Protein AF-A0A6F8TZU1-F1 (afdb_monomer)

Sequence (122 aa):
MDANRFRRSDFALESNTQRFENARSQLAVASVPLVFRDTTISQLRYFIAAALELRDACYHNSAPERPLDVLLWLRHRLNEEAKNPGKAELFRAQCLREASKVEREIADASVTISKGGLTIIE

Radius of gyration: 18.22 Å; Cα contacts (8 Å, |Δi|>4): 98; chains: 1; bounding box: 46×37×54 Å

Mean predicted aligned error: 8.72 Å

pLDDT: mean 82.96, std 17.0, range [36.94, 97.81]

Structure (mmCIF, N/CA/C/O backbone):
data_AF-A0A6F8TZU1-F1
#
_entry.id   AF-A0A6F8TZU1-F1
#
loop_
_atom_site.group_PDB
_atom_site.id
_atom_site.type_symbol
_atom_site.label_atom_id
_atom_site.label_alt_id
_atom_site.label_comp_id
_atom_site.label_asym_id
_atom_site.label_entity_id
_atom_site.label_seq_id
_atom_site.pdbx_PDB_ins_code
_atom_site.Cartn_x
_atom_site.Cartn_y
_atom_site.Cartn_z
_atom_site.occupancy
_atom_site.B_iso_or_equiv
_atom_site.auth_seq_id
_atom_site.auth_comp_id
_atom_site.auth_asym_id
_atom_site.auth_atom_id
_atom_site.pdbx_PDB_model_num
ATOM 1 N N . MET A 1 1 ? 24.877 -12.150 -38.404 1.00 49.47 1 MET A N 1
ATOM 2 C CA . MET A 1 1 ? 23.677 -11.515 -37.818 1.00 49.47 1 MET A CA 1
ATOM 3 C C . MET A 1 1 ? 23.049 -12.519 -36.862 1.00 49.47 1 MET A C 1
ATOM 5 O O . MET A 1 1 ? 22.589 -13.560 -37.310 1.00 49.47 1 MET A O 1
ATOM 9 N N . ASP A 1 2 ? 23.148 -12.267 -35.555 1.00 47.59 2 ASP A N 1
ATOM 10 C CA . ASP A 1 2 ? 22.801 -13.213 -34.484 1.00 47.59 2 ASP A CA 1
ATOM 11 C C . ASP A 1 2 ? 21.288 -13.331 -34.248 1.00 47.59 2 ASP A C 1
ATOM 13 O O . ASP A 1 2 ? 20.692 -12.546 -33.510 1.00 47.59 2 ASP A O 1
ATOM 17 N N . ALA A 1 3 ? 20.675 -14.381 -34.798 1.00 53.72 3 ALA A N 1
ATOM 18 C CA . ALA A 1 3 ? 19.283 -14.756 -34.519 1.00 53.72 3 ALA A CA 1
ATOM 19 C C . ALA A 1 3 ? 19.024 -15.099 -33.030 1.00 53.72 3 ALA A C 1
ATOM 21 O O . ALA A 1 3 ? 17.889 -15.039 -32.559 1.00 53.72 3 ALA A O 1
ATOM 22 N N . ASN A 1 4 ? 20.076 -15.401 -32.259 1.00 51.38 4 ASN A N 1
ATOM 23 C CA . ASN A 1 4 ? 19.994 -15.670 -30.818 1.00 51.38 4 ASN A CA 1
ATOM 24 C C . ASN A 1 4 ? 19.831 -14.411 -29.952 1.00 51.38 4 ASN A C 1
ATOM 26 O O . ASN 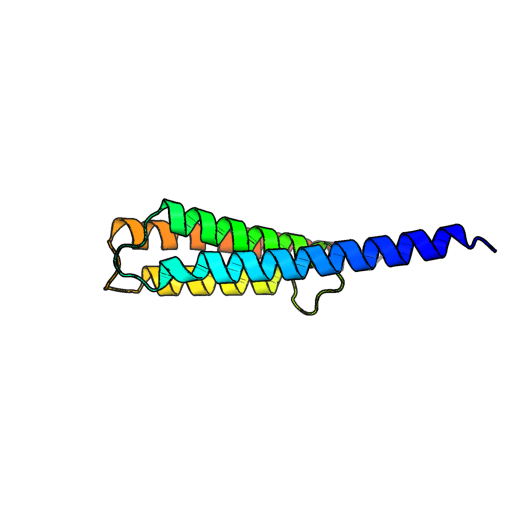A 1 4 ? 19.432 -14.524 -28.792 1.00 51.38 4 ASN A O 1
ATOM 30 N N . ARG A 1 5 ? 20.134 -13.218 -30.482 1.00 49.59 5 ARG A N 1
ATOM 31 C CA . ARG A 1 5 ? 19.996 -11.960 -29.730 1.00 49.59 5 ARG A CA 1
ATOM 32 C C . ARG A 1 5 ? 18.537 -11.501 -29.662 1.00 49.59 5 ARG A C 1
ATOM 34 O O . ARG A 1 5 ? 18.109 -11.049 -28.609 1.00 49.59 5 ARG A O 1
ATOM 41 N N . PHE A 1 6 ? 17.784 -11.714 -30.743 1.00 49.28 6 PHE A N 1
ATOM 42 C CA . PHE A 1 6 ? 16.362 -11.366 -30.850 1.00 49.28 6 PHE A CA 1
ATOM 43 C C . PHE A 1 6 ? 15.460 -12.259 -29.982 1.00 49.28 6 PHE A C 1
ATOM 45 O O . PHE A 1 6 ? 14.647 -11.759 -29.218 1.00 49.28 6 PHE A O 1
ATOM 52 N N . ARG A 1 7 ? 15.675 -13.584 -29.959 1.00 54.56 7 ARG A N 1
ATOM 53 C CA . ARG A 1 7 ? 14.864 -14.470 -29.092 1.00 54.56 7 ARG A CA 1
ATOM 54 C C . ARG A 1 7 ? 15.011 -14.183 -27.594 1.00 54.56 7 ARG A C 1
ATOM 56 O O . ARG A 1 7 ? 14.087 -14.432 -26.831 1.00 54.56 7 ARG A O 1
ATOM 63 N N . ARG A 1 8 ? 16.176 -13.691 -27.157 1.00 55.03 8 ARG A N 1
ATOM 64 C CA . ARG A 1 8 ? 16.423 -13.354 -25.745 1.00 55.03 8 ARG A CA 1
ATOM 65 C C . ARG A 1 8 ? 15.772 -12.034 -25.338 1.00 55.03 8 ARG A C 1
ATOM 67 O O . ARG A 1 8 ? 15.357 -11.922 -24.189 1.00 55.03 8 ARG A O 1
ATOM 74 N N . 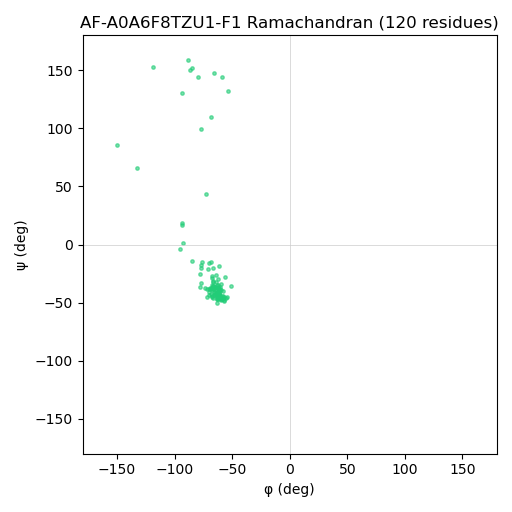SER A 1 9 ? 15.690 -11.059 -26.247 1.00 58.44 9 SER A N 1
ATOM 75 C CA . SER A 1 9 ? 15.005 -9.792 -25.974 1.00 58.44 9 SER A CA 1
ATOM 76 C C . SER A 1 9 ? 13.496 -9.978 -25.880 1.00 58.44 9 SER A C 1
ATOM 78 O O . SER A 1 9 ? 12.892 -9.442 -24.957 1.00 58.44 9 SER A O 1
ATOM 80 N N . ASP A 1 10 ? 12.913 -10.793 -26.760 1.00 57.12 10 ASP A N 1
ATOM 81 C CA . ASP A 1 10 ? 11.461 -11.003 -26.804 1.00 57.12 10 ASP A CA 1
ATOM 82 C C . ASP A 1 10 ? 10.975 -11.769 -25.562 1.00 57.12 10 ASP A C 1
ATOM 84 O O . ASP A 1 10 ? 10.027 -11.355 -24.899 1.00 57.12 10 ASP A O 1
ATOM 88 N N . PHE A 1 11 ? 11.713 -12.806 -25.147 1.00 60.00 11 PHE A N 1
ATOM 89 C CA . PHE A 1 11 ? 11.408 -13.574 -23.934 1.00 60.00 11 PHE A CA 1
ATOM 90 C C . PHE A 1 11 ? 11.544 -12.745 -22.643 1.00 60.00 11 PHE A C 1
ATOM 92 O O . PHE A 1 11 ? 10.772 -12.910 -21.698 1.00 60.00 11 PHE A O 1
ATOM 99 N N . ALA A 1 12 ? 12.524 -11.835 -22.583 1.00 61.38 12 ALA A N 1
ATOM 100 C CA . ALA A 1 12 ? 12.680 -10.930 -21.445 1.00 61.38 12 ALA A CA 1
ATOM 101 C C . ALA A 1 12 ? 11.529 -9.913 -21.367 1.00 61.38 12 ALA A C 1
ATOM 103 O O . ALA A 1 12 ? 11.057 -9.606 -20.274 1.00 61.38 12 ALA A O 1
ATOM 104 N N . LEU A 1 13 ? 11.046 -9.430 -22.516 1.00 59.34 13 LEU A N 1
ATOM 105 C CA . LEU A 1 13 ? 9.918 -8.503 -22.594 1.00 59.34 13 LEU A CA 1
ATOM 106 C C . LEU A 1 13 ? 8.598 -9.165 -22.164 1.00 59.34 13 LEU A C 1
ATOM 108 O O . LEU A 1 13 ? 7.843 -8.584 -21.381 1.00 59.34 13 LEU A O 1
ATOM 112 N N . GLU A 1 14 ? 8.342 -10.393 -22.626 1.00 61.78 14 GLU A N 1
ATOM 113 C CA . GLU A 1 14 ? 7.163 -11.188 -22.250 1.00 61.78 14 GLU A CA 1
ATOM 114 C C . GLU A 1 14 ? 7.157 -11.510 -20.748 1.00 61.78 14 GLU A C 1
ATOM 116 O O . GLU A 1 14 ? 6.147 -11.319 -20.069 1.00 61.78 14 GLU A O 1
ATOM 121 N N . SER A 1 15 ? 8.309 -11.911 -20.200 1.00 72.31 15 SER A N 1
ATOM 122 C CA . SER A 1 15 ? 8.483 -12.185 -18.767 1.00 72.31 15 SER A CA 1
ATOM 123 C C . SER A 1 15 ? 8.233 -10.946 -17.895 1.00 72.31 15 SER A C 1
ATOM 125 O O . SER A 1 15 ? 7.541 -11.016 -16.874 1.00 72.31 15 SER A O 1
ATOM 127 N N . ASN A 1 16 ? 8.741 -9.782 -18.312 1.00 73.62 16 ASN A N 1
ATOM 128 C CA . ASN A 1 16 ? 8.573 -8.543 -17.555 1.00 73.62 16 ASN A CA 1
ATOM 129 C C . ASN A 1 16 ? 7.125 -8.019 -17.622 1.00 73.62 16 ASN A C 1
ATOM 131 O O . ASN A 1 16 ? 6.586 -7.595 -16.5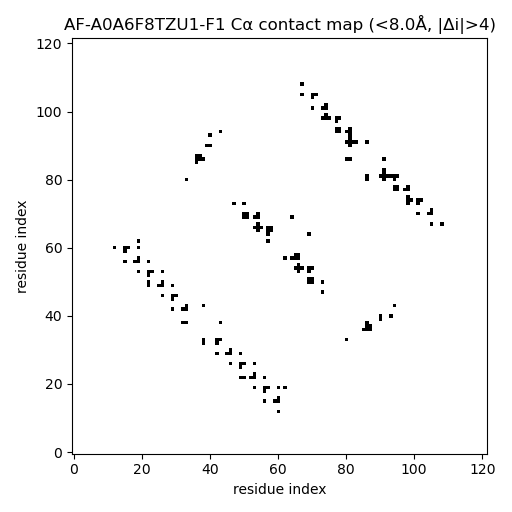94 1.00 73.62 16 ASN A O 1
ATOM 135 N N . THR A 1 17 ? 6.465 -8.140 -18.780 1.00 77.62 17 THR A N 1
ATOM 136 C CA . THR A 1 17 ? 5.039 -7.801 -18.945 1.00 77.62 17 THR A CA 1
ATOM 137 C C . THR A 1 17 ? 4.159 -8.684 -18.058 1.00 77.62 17 THR A C 1
ATOM 139 O O . THR A 1 17 ? 3.313 -8.181 -17.317 1.00 77.62 17 THR A O 1
ATOM 142 N N . GLN A 1 18 ? 4.415 -9.996 -18.039 1.00 82.94 18 GLN A N 1
ATOM 143 C CA . GLN A 1 18 ? 3.699 -10.931 -17.169 1.00 82.94 18 GLN A CA 1
ATOM 144 C C . GLN A 1 18 ? 3.893 -10.597 -15.682 1.00 82.94 18 GLN A C 1
ATOM 146 O O . GLN A 1 18 ? 2.954 -10.702 -14.891 1.00 82.94 18 GLN A O 1
ATOM 151 N N . ARG A 1 19 ? 5.099 -10.170 -15.283 1.00 84.19 19 ARG A N 1
ATOM 152 C CA . ARG A 1 19 ? 5.385 -9.752 -13.904 1.00 84.19 19 ARG A CA 1
ATOM 153 C C . ARG A 1 19 ? 4.559 -8.532 -13.492 1.00 84.19 19 ARG A C 1
ATOM 155 O O . ARG A 1 19 ? 4.040 -8.521 -12.378 1.00 84.19 19 ARG A O 1
ATOM 162 N N . PHE A 1 20 ? 4.416 -7.543 -14.372 1.00 86.69 20 PHE A N 1
ATOM 163 C CA . PHE A 1 20 ? 3.599 -6.355 -14.114 1.00 86.69 20 PHE A CA 1
ATOM 164 C C . PHE A 1 20 ? 2.116 -6.707 -13.935 1.00 86.69 20 PHE A C 1
ATOM 166 O O . PHE A 1 20 ? 1.521 -6.354 -12.917 1.00 86.69 20 PHE A O 1
ATOM 173 N N . GLU A 1 21 ? 1.538 -7.480 -14.857 1.00 89.31 21 GLU A N 1
ATOM 174 C CA . GLU A 1 21 ? 0.129 -7.897 -14.771 1.00 89.31 21 GLU A CA 1
ATOM 175 C C . GLU A 1 21 ? -0.152 -8.758 -13.529 1.00 89.31 21 GLU A C 1
ATOM 177 O O 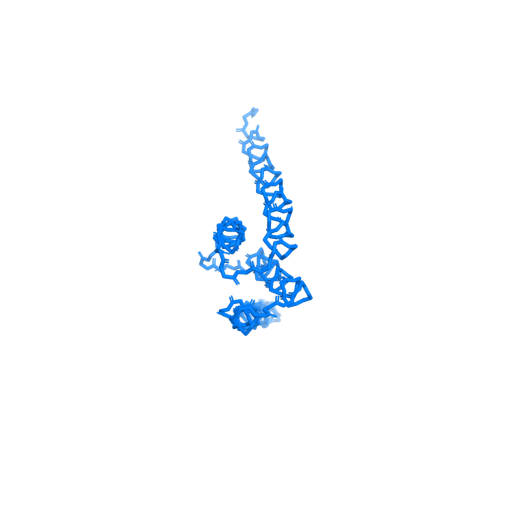. GLU A 1 21 ? -1.179 -8.602 -12.857 1.00 89.31 21 GLU A O 1
ATOM 182 N N . ASN A 1 22 ? 0.797 -9.623 -13.158 1.00 90.75 22 ASN A N 1
ATOM 183 C CA . ASN A 1 22 ? 0.720 -10.393 -11.921 1.00 90.75 22 ASN A CA 1
ATOM 184 C C . ASN A 1 22 ? 0.738 -9.481 -10.684 1.00 90.75 22 ASN A C 1
ATOM 186 O O . ASN A 1 22 ? -0.102 -9.649 -9.800 1.00 90.75 22 ASN A O 1
ATOM 190 N N . ALA A 1 23 ? 1.652 -8.507 -10.616 1.00 90.38 23 ALA A N 1
ATOM 191 C CA . ALA A 1 23 ? 1.740 -7.572 -9.492 1.00 90.38 23 ALA A CA 1
ATOM 192 C C . ALA A 1 23 ? 0.472 -6.711 -9.368 1.00 90.38 23 ALA A C 1
ATOM 194 O O . ALA A 1 23 ? -0.068 -6.535 -8.274 1.00 90.38 23 ALA A O 1
ATOM 195 N N . ARG A 1 24 ? -0.075 -6.253 -10.498 1.00 91.00 24 ARG A N 1
ATOM 196 C CA . ARG A 1 24 ? -1.336 -5.505 -10.548 1.00 91.00 24 ARG A CA 1
ATOM 197 C C . ARG A 1 24 ? -2.514 -6.342 -10.044 1.00 91.00 24 ARG A C 1
ATOM 199 O O . ARG A 1 24 ? -3.328 -5.858 -9.256 1.00 91.00 24 ARG A O 1
ATOM 206 N N . SER A 1 25 ? -2.583 -7.609 -10.449 1.00 93.25 25 SER A N 1
ATOM 207 C CA . SER A 1 25 ? -3.609 -8.550 -9.983 1.00 93.25 25 SER A CA 1
ATOM 208 C C . SER A 1 25 ? -3.493 -8.820 -8.481 1.00 93.25 25 SER A C 1
ATOM 210 O O . SER A 1 25 ? -4.497 -8.805 -7.768 1.00 93.25 25 SER A O 1
ATOM 212 N N . GLN A 1 26 ? -2.271 -9.007 -7.972 1.00 93.81 26 GLN A N 1
ATOM 213 C CA . GLN A 1 26 ? -2.020 -9.173 -6.538 1.00 93.81 26 GLN A CA 1
ATOM 214 C C . GLN A 1 26 ? -2.451 -7.942 -5.742 1.00 93.81 26 GLN A C 1
ATOM 216 O O . GLN A 1 26 ? -3.113 -8.086 -4.716 1.00 93.81 26 GLN A O 1
ATOM 221 N N . LEU A 1 27 ? -2.150 -6.737 -6.232 1.00 94.50 27 LEU A N 1
ATOM 222 C CA . LEU A 1 27 ? -2.598 -5.497 -5.607 1.00 94.50 27 LEU A CA 1
ATOM 223 C C . LEU A 1 27 ? -4.127 -5.390 -5.579 1.00 94.50 27 LEU A C 1
ATOM 225 O O . LEU A 1 27 ? -4.694 -5.012 -4.552 1.00 94.50 27 LEU A O 1
ATOM 229 N N . ALA A 1 28 ? -4.807 -5.756 -6.668 1.00 93.50 28 ALA A N 1
ATOM 230 C CA . ALA A 1 28 ? -6.267 -5.758 -6.720 1.00 93.50 28 ALA A CA 1
ATOM 231 C C . ALA A 1 28 ? -6.864 -6.683 -5.647 1.00 93.50 28 ALA A C 1
ATOM 233 O O . ALA A 1 28 ? -7.729 -6.260 -4.881 1.00 93.50 28 ALA A O 1
ATOM 234 N N . VAL A 1 29 ? -6.343 -7.908 -5.519 1.00 95.25 29 VAL A N 1
ATOM 235 C CA . VAL A 1 29 ? -6.766 -8.864 -4.481 1.00 95.25 29 VAL A CA 1
ATOM 236 C C . VAL A 1 29 ? -6.450 -8.340 -3.078 1.00 95.25 29 VAL A C 1
ATOM 238 O O . VAL A 1 29 ? -7.309 -8.371 -2.198 1.00 95.25 29 VAL A O 1
ATOM 241 N N . ALA A 1 30 ? -5.248 -7.802 -2.865 1.00 95.06 30 ALA A N 1
ATOM 242 C CA . ALA A 1 30 ? -4.818 -7.263 -1.577 1.00 95.06 30 ALA A CA 1
ATOM 243 C C . ALA A 1 30 ? -5.602 -6.010 -1.149 1.00 95.06 30 ALA A C 1
ATOM 245 O O . ALA A 1 30 ? -5.653 -5.690 0.038 1.00 95.06 30 ALA A O 1
ATOM 246 N N . SER A 1 31 ? -6.241 -5.320 -2.097 1.00 93.56 31 SER A N 1
ATOM 247 C CA . SER A 1 31 ? -7.099 -4.161 -1.834 1.00 93.56 31 SER A CA 1
ATOM 248 C C . SER A 1 31 ? -8.485 -4.554 -1.320 1.00 93.56 31 SER A C 1
ATOM 250 O O . SER A 1 31 ? -9.111 -3.769 -0.610 1.00 93.56 31 SER A O 1
ATOM 252 N N . VAL A 1 32 ? -8.971 -5.762 -1.631 1.00 93.31 32 VAL A N 1
ATOM 253 C CA . VAL A 1 32 ? -10.318 -6.217 -1.239 1.00 93.31 32 VAL A CA 1
ATOM 254 C C . VAL A 1 32 ? -10.521 -6.178 0.282 1.00 93.31 32 VAL A C 1
ATOM 256 O O . VAL A 1 32 ? -11.518 -5.617 0.725 1.00 93.31 32 VAL A O 1
ATOM 259 N N . PRO A 1 33 ? -9.596 -6.664 1.131 1.00 91.44 33 PRO A N 1
ATOM 260 C CA . PRO A 1 33 ? -9.765 -6.572 2.577 1.00 91.44 33 PRO A CA 1
ATOM 261 C C . PRO A 1 33 ? -9.982 -5.152 3.115 1.00 91.44 33 PRO A C 1
ATOM 263 O O . PRO A 1 33 ? -10.619 -5.000 4.155 1.00 91.44 33 PRO A O 1
ATOM 266 N N . LEU A 1 34 ? -9.475 -4.115 2.436 1.00 91.38 34 LEU A N 1
ATOM 267 C CA . LEU A 1 34 ? -9.559 -2.725 2.893 1.00 91.38 34 LEU A CA 1
ATOM 268 C C . LEU A 1 34 ? -10.978 -2.148 2.835 1.00 91.38 34 LEU A C 1
ATOM 270 O O . LEU A 1 34 ? -11.227 -1.148 3.500 1.00 91.38 34 LEU A O 1
ATOM 274 N N . VAL A 1 35 ? -11.932 -2.753 2.121 1.00 91.50 35 VAL A N 1
ATOM 275 C CA . VAL A 1 35 ? -13.325 -2.267 2.158 1.00 91.50 35 VAL A CA 1
ATOM 276 C C . VAL A 1 35 ? -14.081 -2.681 3.425 1.00 91.50 35 VAL A C 1
ATOM 278 O O . VAL A 1 35 ? -15.059 -2.031 3.787 1.00 91.50 35 VAL A O 1
ATOM 281 N N . PHE A 1 36 ? -13.631 -3.717 4.138 1.00 91.81 36 PHE A N 1
ATOM 282 C CA . PHE A 1 36 ? -14.339 -4.238 5.314 1.00 91.81 36 PHE A CA 1
ATOM 283 C C . PHE A 1 36 ? -13.985 -3.489 6.593 1.00 91.81 36 PHE A C 1
ATOM 285 O O . PHE A 1 36 ? -12.894 -2.956 6.738 1.00 91.81 36 PHE A O 1
ATOM 292 N N . ARG A 1 37 ? -14.889 -3.436 7.567 1.00 90.75 37 ARG A N 1
ATOM 293 C CA . ARG A 1 37 ? -14.659 -2.680 8.809 1.00 90.75 37 ARG A CA 1
ATOM 294 C C . ARG A 1 37 ? -13.537 -3.274 9.674 1.00 90.75 37 ARG A C 1
ATOM 296 O O . ARG A 1 37 ? -12.795 -2.542 10.323 1.00 90.75 37 ARG A O 1
ATOM 303 N N . ASP A 1 38 ? -13.437 -4.593 9.671 1.00 91.69 38 ASP A N 1
ATOM 304 C CA . ASP A 1 38 ? -12.600 -5.445 10.514 1.00 91.69 38 ASP A CA 1
ATOM 305 C C . ASP A 1 38 ? -11.249 -5.802 9.876 1.00 91.69 38 ASP A C 1
ATOM 307 O O . ASP A 1 38 ? -10.579 -6.738 10.315 1.00 91.69 38 ASP A O 1
ATOM 311 N N . THR A 1 39 ? -10.808 -5.039 8.867 1.00 92.44 39 THR A N 1
ATOM 312 C CA . THR A 1 39 ? -9.492 -5.244 8.257 1.00 92.44 39 THR A CA 1
ATOM 313 C C . THR A 1 39 ? -8.386 -5.236 9.310 1.00 92.44 39 THR A C 1
ATOM 315 O O . THR A 1 39 ? -8.273 -4.334 10.143 1.00 92.44 39 THR A O 1
ATOM 318 N N . THR A 1 40 ? -7.514 -6.230 9.227 1.00 94.88 40 THR A N 1
ATOM 319 C CA . THR A 1 40 ? -6.396 -6.412 10.147 1.00 94.88 40 THR A CA 1
ATOM 320 C C . THR A 1 40 ? -5.148 -5.657 9.690 1.00 94.88 40 THR A C 1
ATOM 322 O O . THR A 1 40 ? -4.942 -5.378 8.507 1.00 94.88 40 THR A O 1
ATOM 325 N N . ILE A 1 41 ? -4.238 -5.395 10.633 1.00 95.44 41 ILE A N 1
ATOM 326 C CA . ILE A 1 41 ? -2.912 -4.832 10.330 1.00 95.44 41 ILE A CA 1
ATOM 327 C C . ILE A 1 41 ? -2.113 -5.753 9.392 1.00 95.44 41 ILE A C 1
ATOM 329 O O . ILE A 1 41 ? -1.364 -5.267 8.549 1.00 95.44 41 ILE A O 1
ATOM 333 N N . SER A 1 42 ? -2.277 -7.074 9.497 1.00 95.75 42 SER A N 1
ATOM 334 C CA . SER A 1 42 ? -1.611 -8.030 8.603 1.00 95.75 42 SER A CA 1
ATOM 335 C C . SER A 1 42 ? -2.080 -7.881 7.154 1.00 95.75 42 SER A C 1
ATOM 337 O O . SER A 1 42 ? -1.253 -7.863 6.247 1.00 95.75 42 SER A O 1
ATOM 339 N N . GLN A 1 43 ? -3.385 -7.695 6.934 1.00 95.81 43 GLN A N 1
ATOM 340 C CA . GLN A 1 43 ? -3.938 -7.433 5.600 1.00 95.81 43 GLN A CA 1
ATOM 341 C C . GLN A 1 43 ? 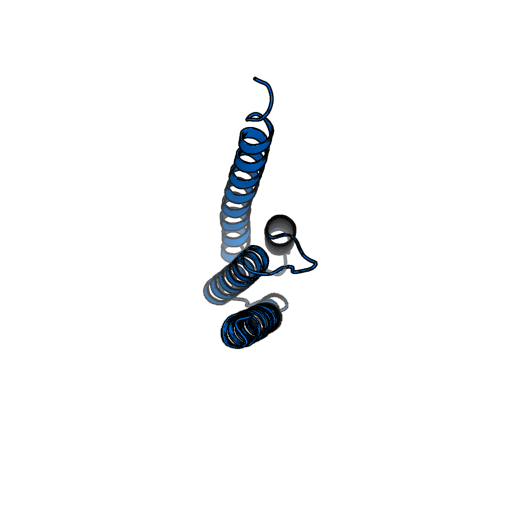-3.466 -6.085 5.042 1.00 95.81 43 GLN A C 1
ATOM 343 O O . GLN A 1 43 ? -3.121 -6.003 3.868 1.00 95.81 43 GLN A O 1
ATOM 348 N N . LEU A 1 44 ? -3.357 -5.053 5.885 1.00 96.38 44 LEU A N 1
ATOM 349 C CA . LEU A 1 44 ? -2.759 -3.772 5.495 1.00 96.38 44 LEU A CA 1
ATOM 350 C C . LEU A 1 44 ? -1.293 -3.927 5.061 1.00 96.38 44 LEU A C 1
ATOM 352 O O . LEU A 1 44 ? -0.887 -3.362 4.050 1.00 96.38 44 LEU A O 1
ATOM 356 N N . ARG A 1 45 ? -0.492 -4.704 5.800 1.00 96.19 45 ARG A N 1
ATOM 357 C CA . ARG A 1 45 ? 0.907 -4.984 5.431 1.00 96.19 45 ARG A CA 1
ATOM 358 C C . ARG A 1 45 ? 1.002 -5.721 4.099 1.00 96.19 45 ARG A C 1
ATOM 360 O O . ARG A 1 45 ? 1.859 -5.382 3.293 1.00 96.19 45 ARG A O 1
ATOM 367 N N . TYR A 1 46 ? 0.117 -6.689 3.866 1.00 96.50 46 TYR A N 1
ATOM 368 C CA . TYR A 1 46 ? 0.049 -7.405 2.594 1.00 96.50 46 TYR A CA 1
ATOM 369 C C . TYR A 1 46 ? -0.313 -6.472 1.429 1.00 96.50 46 TYR A C 1
ATOM 371 O O . TYR A 1 46 ? 0.348 -6.502 0.397 1.00 96.50 46 TYR A O 1
ATOM 379 N N . PHE A 1 47 ? -1.292 -5.584 1.623 1.00 97.44 47 PHE A N 1
ATOM 380 C CA . PHE A 1 47 ? -1.638 -4.540 0.656 1.00 97.44 47 PHE A CA 1
ATOM 381 C C . PHE A 1 47 ? -0.451 -3.632 0.313 1.00 97.44 47 PHE A C 1
ATOM 383 O O . PHE A 1 47 ? -0.163 -3.414 -0.862 1.00 97.44 47 PHE A O 1
ATOM 390 N N . ILE A 1 48 ? 0.266 -3.140 1.328 1.00 97.12 48 ILE A N 1
ATOM 391 C CA . ILE A 1 48 ? 1.449 -2.296 1.125 1.00 97.12 48 ILE A CA 1
ATOM 392 C C . ILE A 1 48 ? 2.519 -3.060 0.341 1.00 97.12 48 ILE A C 1
ATOM 394 O O . ILE A 1 48 ? 3.040 -2.533 -0.636 1.00 97.12 48 ILE A O 1
ATOM 398 N N . ALA A 1 49 ? 2.815 -4.304 0.723 1.00 96.31 49 ALA A N 1
ATOM 399 C CA . ALA A 1 49 ? 3.798 -5.127 0.023 1.00 96.31 49 ALA A CA 1
ATOM 400 C C . ALA A 1 49 ? 3.425 -5.336 -1.455 1.00 96.31 49 ALA A C 1
ATOM 402 O O . ALA A 1 49 ? 4.271 -5.151 -2.322 1.00 96.31 49 ALA A O 1
ATOM 403 N N . ALA A 1 50 ? 2.155 -5.628 -1.755 1.00 96.12 50 ALA A N 1
ATOM 404 C CA . ALA A 1 50 ? 1.683 -5.781 -3.131 1.00 96.12 50 ALA A CA 1
ATOM 405 C C . ALA A 1 50 ? 1.830 -4.486 -3.955 1.00 96.12 50 ALA A C 1
ATOM 407 O O . ALA A 1 50 ? 2.178 -4.535 -5.133 1.00 96.12 50 ALA A O 1
ATOM 408 N N . ALA A 1 51 ? 1.608 -3.318 -3.343 1.00 95.69 51 ALA A N 1
ATOM 409 C CA . ALA A 1 51 ? 1.810 -2.031 -4.009 1.00 95.69 51 ALA A CA 1
ATOM 410 C C . ALA A 1 51 ? 3.298 -1.746 -4.291 1.00 95.69 51 ALA A C 1
ATOM 412 O O . ALA A 1 51 ? 3.635 -1.219 -5.350 1.00 95.69 51 ALA A O 1
ATOM 413 N N . LEU A 1 52 ? 4.193 -2.115 -3.371 1.00 94.12 52 LEU A N 1
ATOM 414 C CA . LEU A 1 52 ? 5.639 -1.974 -3.566 1.00 94.12 52 LEU A CA 1
ATOM 415 C C . LEU A 1 52 ? 6.173 -2.941 -4.634 1.00 94.12 52 LEU A C 1
ATOM 417 O O . LEU A 1 52 ? 6.998 -2.542 -5.448 1.00 94.12 52 LEU A O 1
ATOM 421 N N . GLU A 1 53 ? 5.647 -4.163 -4.707 1.00 92.69 53 GLU A N 1
ATOM 422 C CA . GLU A 1 53 ? 5.956 -5.097 -5.800 1.00 92.69 53 GLU A CA 1
ATOM 423 C C . GLU A 1 53 ? 5.501 -4.554 -7.163 1.00 92.69 53 GLU A C 1
ATOM 425 O O . GLU A 1 53 ? 6.225 -4.685 -8.151 1.00 92.69 53 GLU A O 1
ATOM 430 N N . LEU A 1 54 ? 4.337 -3.891 -7.234 1.00 92.69 54 LEU A N 1
ATOM 431 C CA . LEU A 1 54 ? 3.894 -3.221 -8.461 1.00 92.69 54 LEU A CA 1
ATOM 432 C C . LEU A 1 54 ? 4.849 -2.088 -8.856 1.00 92.69 54 LEU A C 1
ATOM 434 O O . LEU A 1 54 ? 5.247 -2.005 -10.016 1.00 92.69 54 LEU A O 1
ATOM 438 N N . ARG A 1 55 ? 5.275 -1.257 -7.897 1.00 91.88 55 ARG A N 1
ATOM 439 C CA . ARG A 1 55 ? 6.298 -0.225 -8.129 1.00 91.88 55 ARG A CA 1
ATOM 440 C C . ARG A 1 55 ? 7.584 -0.837 -8.691 1.00 91.88 55 ARG A C 1
ATOM 442 O O . ARG A 1 55 ? 8.142 -0.30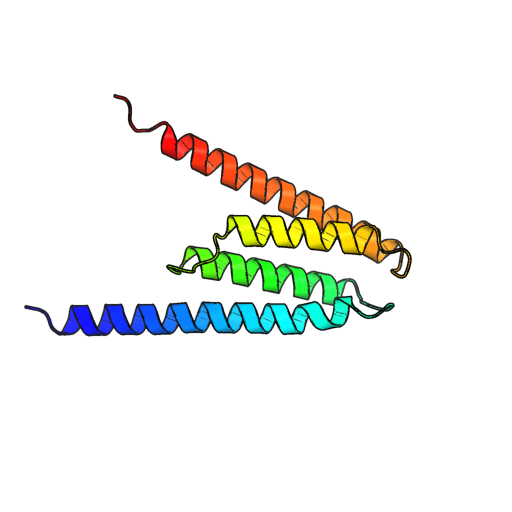9 -9.652 1.00 91.88 55 ARG A O 1
ATOM 449 N N . ASP A 1 56 ? 8.052 -1.934 -8.106 1.00 89.75 56 ASP A N 1
ATOM 450 C CA . ASP A 1 56 ? 9.272 -2.615 -8.541 1.00 89.75 56 ASP A CA 1
ATOM 451 C C . ASP A 1 56 ? 9.103 -3.213 -9.943 1.00 89.75 56 ASP A C 1
ATOM 453 O O . ASP A 1 56 ? 9.998 -3.106 -10.784 1.00 89.75 56 ASP A O 1
ATOM 457 N N . ALA A 1 57 ? 7.918 -3.741 -10.257 1.00 88.00 57 ALA A N 1
ATOM 458 C CA . ALA A 1 57 ? 7.578 -4.153 -11.612 1.00 88.00 57 ALA A CA 1
ATOM 459 C C . ALA A 1 57 ? 7.586 -2.973 -12.602 1.00 88.00 57 ALA A C 1
ATOM 461 O O . ALA A 1 57 ? 8.023 -3.165 -13.737 1.00 88.00 57 ALA A O 1
ATOM 462 N N . CYS A 1 58 ? 7.187 -1.761 -12.195 1.00 86.50 58 CYS A N 1
ATOM 463 C CA . CYS A 1 58 ? 7.279 -0.563 -13.038 1.00 86.50 58 CYS A CA 1
ATOM 464 C C . CYS A 1 58 ? 8.729 -0.139 -13.325 1.00 86.50 58 CYS A C 1
ATOM 466 O O . CYS A 1 58 ? 8.996 0.368 -14.409 1.00 86.50 58 CYS A O 1
ATOM 468 N N . TYR A 1 59 ? 9.684 -0.350 -12.408 1.00 80.69 59 TYR A N 1
ATOM 469 C CA . TYR A 1 59 ? 11.099 -0.018 -12.656 1.00 80.69 59 TYR A CA 1
ATOM 470 C C . TYR A 1 59 ? 11.733 -0.884 -13.752 1.00 80.69 59 TYR A C 1
ATOM 472 O O . TYR A 1 59 ? 12.638 -0.437 -14.455 1.00 80.69 59 TYR A O 1
ATOM 480 N N . HIS A 1 60 ? 11.277 -2.129 -13.882 1.00 71.62 60 HIS A N 1
ATOM 481 C CA . HIS A 1 60 ? 11.844 -3.109 -14.810 1.00 71.62 60 HIS A CA 1
ATOM 482 C C . HIS A 1 60 ? 11.116 -3.183 -16.157 1.00 71.62 60 HIS A C 1
ATOM 484 O O . HIS A 1 60 ? 11.553 -3.910 -17.049 1.00 71.62 60 HIS A O 1
ATOM 490 N N . ASN A 1 61 ? 10.023 -2.437 -16.312 1.00 61.44 61 ASN A N 1
ATOM 491 C CA . ASN A 1 61 ? 9.179 -2.451 -17.496 1.00 61.44 61 ASN A CA 1
ATOM 492 C C . ASN A 1 61 ? 9.140 -1.083 -18.173 1.00 61.44 61 ASN A C 1
ATOM 494 O 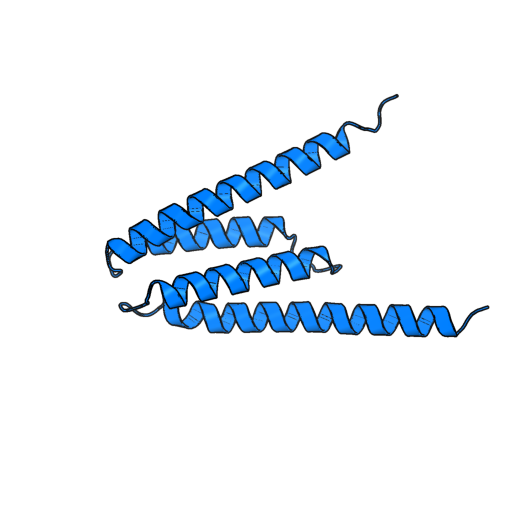O . ASN A 1 61 ? 9.186 -0.045 -17.522 1.00 61.44 61 ASN A O 1
ATOM 498 N N . SER A 1 62 ? 8.902 -1.077 -19.484 1.00 62.19 62 SER A N 1
ATOM 499 C CA . SER A 1 62 ? 8.359 0.087 -20.200 1.00 62.19 62 SER A CA 1
ATOM 500 C C . SER A 1 62 ? 6.870 0.277 -19.865 1.00 62.19 62 SER A C 1
ATOM 502 O O . SER A 1 62 ? 6.041 0.444 -20.756 1.00 62.19 62 SER A O 1
ATOM 504 N N . ALA A 1 63 ? 6.517 0.146 -18.583 1.00 61.66 63 ALA A N 1
ATOM 505 C CA . ALA A 1 63 ? 5.146 0.228 -18.116 1.00 61.66 63 ALA A CA 1
ATOM 506 C C . ALA A 1 63 ? 4.607 1.650 -18.343 1.00 61.66 63 ALA A C 1
ATOM 508 O O . ALA A 1 63 ? 5.367 2.620 -18.256 1.00 61.66 63 ALA A O 1
ATOM 509 N N . PRO A 1 64 ? 3.300 1.798 -18.619 1.00 63.59 64 PRO A N 1
ATOM 510 C CA . PRO A 1 64 ? 2.684 3.116 -18.760 1.00 63.59 64 PRO A CA 1
ATOM 511 C C . PRO A 1 64 ? 2.728 3.917 -17.449 1.00 63.59 64 PRO A C 1
ATOM 513 O O . PRO A 1 64 ? 2.731 5.145 -17.471 1.00 63.59 64 PRO A O 1
ATOM 516 N N . GLU A 1 65 ? 2.771 3.222 -16.313 1.00 72.06 65 GLU A N 1
ATOM 517 C CA . GLU A 1 65 ? 2.752 3.797 -14.972 1.00 72.06 65 GLU A CA 1
ATOM 518 C C . GLU A 1 65 ? 4.176 3.991 -14.449 1.00 72.06 65 GLU A C 1
ATOM 520 O O . GLU A 1 65 ? 4.992 3.064 -14.470 1.00 72.06 65 GLU A O 1
ATOM 525 N N . ARG A 1 66 ? 4.486 5.187 -13.933 1.00 83.94 66 ARG A N 1
ATOM 526 C CA . ARG A 1 66 ? 5.801 5.433 -13.337 1.00 83.94 66 A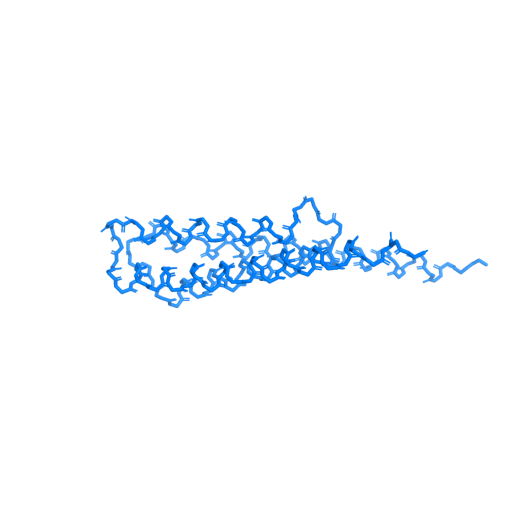RG A CA 1
ATOM 527 C C . ARG A 1 66 ? 5.831 4.866 -11.916 1.00 83.94 66 ARG A C 1
ATOM 529 O O . ARG A 1 66 ? 4.851 5.013 -11.186 1.00 83.94 66 ARG A O 1
ATOM 536 N N . PRO A 1 67 ? 6.970 4.322 -11.453 1.00 87.00 67 PRO A N 1
ATOM 537 C CA . PRO A 1 67 ? 7.124 3.868 -10.068 1.00 87.00 67 PRO A CA 1
ATOM 538 C C . PRO A 1 67 ? 6.713 4.924 -9.025 1.00 87.00 67 PRO A C 1
ATOM 540 O O . PRO A 1 67 ? 6.122 4.606 -7.995 1.00 87.00 67 PRO A O 1
ATOM 543 N N . LEU A 1 68 ? 6.981 6.201 -9.318 1.00 89.69 68 LEU A N 1
ATOM 544 C CA . LEU A 1 68 ? 6.602 7.325 -8.463 1.00 89.69 68 LEU A CA 1
ATOM 545 C C . LEU A 1 68 ? 5.079 7.496 -8.346 1.00 89.69 68 LEU A C 1
ATOM 547 O O . LEU A 1 68 ? 4.588 7.820 -7.266 1.00 89.69 68 LEU A O 1
ATOM 551 N N . ASP A 1 69 ? 4.334 7.241 -9.422 1.00 90.44 69 ASP A N 1
ATOM 552 C CA . ASP A 1 69 ? 2.873 7.350 -9.432 1.00 90.44 69 ASP A CA 1
ATOM 553 C C . ASP A 1 69 ? 2.252 6.292 -8.511 1.00 90.44 69 ASP A C 1
ATOM 555 O O . ASP A 1 69 ? 1.331 6.594 -7.749 1.00 90.44 69 ASP A O 1
ATOM 559 N N . VAL A 1 70 ? 2.820 5.079 -8.496 1.00 92.62 70 VAL A N 1
ATOM 560 C CA . VAL A 1 70 ? 2.410 3.996 -7.587 1.00 92.62 70 VAL A CA 1
ATOM 561 C C . VAL A 1 70 ? 2.624 4.398 -6.124 1.00 92.62 70 VAL A C 1
ATOM 563 O O . VAL A 1 70 ? 1.734 4.199 -5.295 1.00 92.62 70 VAL A O 1
ATOM 566 N N . LEU A 1 71 ? 3.763 5.018 -5.792 1.00 94.38 71 LEU A N 1
ATOM 567 C CA . LEU A 1 71 ? 4.036 5.504 -4.434 1.00 94.38 71 LEU A CA 1
ATOM 568 C C . LEU A 1 71 ? 3.097 6.648 -4.023 1.00 94.38 71 LEU A C 1
ATOM 570 O O . LEU A 1 71 ? 2.572 6.648 -2.907 1.00 94.38 71 LEU A O 1
ATOM 574 N N . LEU A 1 72 ? 2.849 7.609 -4.918 1.00 94.25 72 LEU A N 1
ATOM 575 C CA . LEU A 1 72 ? 1.921 8.717 -4.671 1.00 94.25 72 LEU A CA 1
ATOM 576 C C . LEU A 1 72 ? 0.499 8.208 -4.423 1.00 94.25 72 LEU A C 1
ATOM 578 O O . LEU A 1 72 ? -0.160 8.651 -3.475 1.00 94.25 72 LEU A O 1
ATOM 582 N N . TRP A 1 73 ? 0.052 7.251 -5.237 1.00 95.44 73 TRP A N 1
ATOM 583 C CA . TRP A 1 73 ? -1.229 6.577 -5.071 1.00 95.44 73 TRP A CA 1
ATOM 584 C C . TRP A 1 73 ? -1.300 5.810 -3.745 1.00 95.44 73 TRP A C 1
ATOM 586 O O . TRP A 1 73 ? -2.263 5.982 -2.995 1.00 95.44 73 TRP A O 1
ATOM 596 N N . LEU A 1 74 ? -0.269 5.028 -3.405 1.00 96.56 74 LEU A N 1
ATOM 597 C CA . LEU A 1 74 ? -0.213 4.260 -2.159 1.00 96.56 74 LEU A CA 1
ATOM 598 C C . LEU A 1 74 ? -0.308 5.183 -0.940 1.00 96.56 74 LEU A C 1
ATOM 600 O O . LEU A 1 74 ? -1.124 4.952 -0.045 1.00 96.56 74 LEU A O 1
ATOM 604 N N . ARG A 1 75 ? 0.471 6.271 -0.925 1.00 97.50 75 ARG A N 1
ATOM 605 C CA . ARG A 1 75 ? 0.406 7.295 0.125 1.00 97.50 75 ARG A CA 1
ATOM 606 C C . ARG A 1 75 ? -1.001 7.872 0.246 1.00 97.50 75 ARG A C 1
ATOM 608 O O . ARG A 1 75 ? -1.524 7.992 1.355 1.00 97.50 75 ARG A O 1
ATOM 615 N N . HIS A 1 76 ? -1.608 8.252 -0.878 1.00 97.12 76 HIS A N 1
ATOM 616 C CA . HIS A 1 76 ? -2.961 8.797 -0.886 1.00 97.12 76 HIS A CA 1
ATOM 617 C C . HIS A 1 76 ? -3.956 7.796 -0.290 1.00 97.12 76 HIS A C 1
ATOM 619 O O . HIS A 1 76 ? -4.704 8.151 0.621 1.00 97.12 76 HIS A O 1
ATOM 625 N N . ARG A 1 77 ? -3.899 6.527 -0.710 1.00 96.19 77 ARG A N 1
ATOM 626 C CA . ARG A 1 77 ? -4.798 5.487 -0.207 1.00 96.19 77 ARG A CA 1
ATOM 627 C C . ARG A 1 77 ? -4.642 5.252 1.295 1.00 96.19 77 ARG A C 1
ATOM 629 O O . ARG A 1 77 ? -5.647 5.162 1.995 1.00 96.19 77 ARG A O 1
ATOM 636 N N . LEU A 1 78 ? -3.412 5.203 1.805 1.00 97.31 78 LEU A N 1
ATOM 637 C CA . LEU A 1 78 ? -3.148 5.059 3.242 1.00 97.31 78 LEU A CA 1
ATOM 638 C C . LEU A 1 78 ? -3.708 6.239 4.053 1.00 97.31 78 LEU A C 1
ATOM 640 O O . LEU A 1 78 ? -4.265 6.036 5.131 1.00 97.31 78 LEU A O 1
ATOM 644 N N . ASN A 1 79 ? -3.614 7.463 3.528 1.00 97.25 79 ASN A N 1
ATOM 645 C CA . ASN A 1 79 ? -4.190 8.643 4.175 1.00 97.25 79 ASN A CA 1
ATOM 646 C C . ASN A 1 79 ? -5.726 8.618 4.202 1.00 97.25 79 ASN A C 1
ATOM 648 O O . ASN A 1 79 ? -6.318 9.074 5.179 1.00 97.25 79 ASN A O 1
ATOM 652 N N . GLU A 1 80 ? -6.377 8.079 3.171 1.00 95.81 80 GLU A N 1
ATOM 653 C CA . GLU A 1 80 ? -7.835 7.902 3.161 1.00 95.81 80 GLU A CA 1
ATOM 654 C C . GLU A 1 80 ? -8.283 6.858 4.196 1.00 95.81 80 GLU A C 1
ATOM 656 O O . GLU A 1 80 ? -9.180 7.119 5.000 1.00 95.81 80 GLU A O 1
ATOM 661 N N . GLU A 1 81 ? -7.600 5.711 4.268 1.00 95.06 81 GLU A N 1
ATOM 662 C CA . GLU A 1 81 ? -7.887 4.681 5.279 1.00 95.06 81 GLU A CA 1
ATOM 663 C C . GLU A 1 81 ? -7.648 5.184 6.712 1.00 95.06 81 GLU A C 1
ATOM 665 O O . GLU A 1 81 ? -8.403 4.855 7.629 1.00 95.06 81 GLU A O 1
ATOM 670 N N . ALA A 1 82 ? -6.640 6.036 6.915 1.00 95.69 82 ALA A N 1
ATOM 671 C CA . ALA A 1 82 ? -6.377 6.675 8.202 1.00 95.69 82 ALA A CA 1
ATOM 672 C C . ALA A 1 82 ? -7.498 7.624 8.656 1.00 95.69 82 ALA A C 1
ATOM 674 O O . ALA A 1 82 ? -7.744 7.760 9.856 1.00 95.69 82 ALA A O 1
ATOM 675 N N . LYS A 1 83 ? -8.182 8.284 7.716 1.00 95.75 83 LYS A N 1
ATOM 676 C CA . LYS A 1 83 ? -9.289 9.208 8.006 1.00 95.75 83 LYS A CA 1
ATOM 677 C C . LYS A 1 83 ? -10.630 8.497 8.169 1.00 95.75 83 LYS A C 1
ATOM 679 O O . LYS A 1 83 ? -11.563 9.102 8.690 1.00 95.75 83 LYS A O 1
ATOM 684 N N . ASN A 1 84 ? -10.741 7.234 7.760 1.00 93.25 84 ASN A N 1
ATOM 685 C CA . ASN A 1 84 ? -11.996 6.490 7.779 1.00 93.25 84 ASN A CA 1
ATOM 686 C C . ASN A 1 84 ? -12.458 6.194 9.224 1.00 93.25 84 ASN A C 1
ATOM 688 O O . ASN A 1 84 ? -11.862 5.343 9.886 1.00 93.25 84 ASN A O 1
ATOM 692 N N . PRO A 1 85 ? -13.538 6.821 9.733 1.00 91.56 85 PRO A N 1
ATOM 693 C CA . PRO A 1 85 ? -13.986 6.633 11.116 1.00 91.56 85 PRO A CA 1
ATOM 694 C C . PRO A 1 85 ? -14.544 5.228 11.390 1.00 91.56 85 PRO A C 1
ATOM 696 O O . PRO A 1 85 ? -14.679 4.841 12.547 1.00 91.56 85 PRO A O 1
ATOM 699 N N . GLY A 1 86 ? -14.853 4.449 10.347 1.00 91.50 86 GLY A N 1
ATOM 700 C CA . GLY A 1 86 ? -15.304 3.066 10.485 1.00 91.50 86 GLY A CA 1
ATOM 701 C C . GLY A 1 86 ? -14.201 2.103 10.935 1.00 91.50 86 GLY A C 1
ATOM 702 O O . GLY A 1 86 ? -14.513 1.036 11.468 1.00 91.50 86 GLY A O 1
ATOM 703 N N . LYS A 1 87 ? -12.926 2.467 10.752 1.00 91.94 87 LYS A N 1
ATOM 704 C CA . LYS A 1 87 ? -11.765 1.625 11.065 1.00 91.94 87 LYS A CA 1
ATOM 705 C C . LYS A 1 87 ? -11.318 1.772 12.518 1.00 91.94 87 LYS A C 1
ATOM 707 O O . LYS A 1 87 ? -11.418 2.841 13.117 1.00 91.94 87 LYS A O 1
ATOM 712 N N . ALA A 1 88 ? -10.741 0.703 13.064 1.00 93.62 88 ALA A N 1
ATOM 713 C CA . ALA A 1 88 ? -10.148 0.720 14.398 1.00 93.62 88 ALA A CA 1
ATOM 714 C C . ALA A 1 88 ? -9.032 1.776 14.516 1.00 93.62 88 ALA A C 1
ATOM 716 O O . ALA A 1 88 ? -8.252 1.986 13.588 1.00 93.62 88 ALA A O 1
ATOM 717 N N . GLU A 1 89 ? -8.906 2.413 15.680 1.00 94.25 89 GLU A N 1
ATOM 718 C CA . GLU A 1 89 ? -7.904 3.461 15.919 1.00 94.25 89 GLU A CA 1
ATOM 719 C C . GLU A 1 89 ? -6.468 2.991 15.662 1.00 94.25 89 GLU A C 1
ATOM 721 O O . GLU A 1 89 ? -5.725 3.656 14.944 1.00 94.25 89 GLU A O 1
ATOM 726 N N . LEU A 1 90 ? -6.105 1.803 16.154 1.00 95.50 90 LEU A N 1
ATOM 727 C CA . LEU A 1 90 ? -4.782 1.217 15.919 1.00 95.50 90 LEU A CA 1
ATOM 728 C C . LEU A 1 90 ? -4.497 0.984 14.430 1.00 95.50 90 LEU A C 1
ATOM 730 O O . LEU A 1 90 ? -3.369 1.179 13.979 1.00 95.50 90 LEU A O 1
ATOM 734 N N . PHE A 1 91 ? -5.516 0.597 13.659 1.00 96.19 91 PHE A N 1
ATOM 735 C CA . PHE A 1 91 ? -5.401 0.426 12.212 1.00 96.19 91 PHE A CA 1
ATOM 736 C C . PHE A 1 91 ? -5.159 1.772 11.519 1.00 96.19 91 PHE A C 1
ATOM 738 O O . PHE A 1 91 ? -4.240 1.895 10.709 1.00 96.19 91 PHE A O 1
ATOM 745 N N . ARG A 1 92 ? -5.924 2.807 11.888 1.00 96.25 92 ARG A N 1
ATOM 746 C CA . ARG A 1 92 ? -5.765 4.169 11.352 1.00 96.25 92 ARG A CA 1
ATOM 747 C C . ARG A 1 92 ? -4.388 4.751 11.672 1.00 96.25 92 ARG A C 1
ATOM 749 O O . ARG A 1 92 ? -3.718 5.271 10.783 1.00 96.25 92 ARG A O 1
ATOM 756 N N . ALA A 1 93 ? -3.921 4.588 12.911 1.00 96.75 93 ALA A N 1
ATOM 757 C CA . ALA A 1 93 ? -2.584 5.004 13.327 1.00 96.75 93 ALA A CA 1
ATOM 758 C C . ALA A 1 93 ? -1.486 4.267 12.542 1.00 96.75 93 ALA A C 1
ATOM 760 O O . ALA A 1 93 ? -0.493 4.872 12.136 1.00 96.75 93 ALA A O 1
ATOM 761 N N . GLN A 1 94 ? -1.671 2.970 12.280 1.00 97.62 94 GLN A N 1
ATOM 762 C CA . GLN A 1 94 ? -0.753 2.208 11.440 1.00 97.62 94 GLN A CA 1
ATOM 763 C C . GLN A 1 94 ? -0.730 2.737 9.999 1.00 97.62 94 GLN A C 1
ATOM 765 O O . GLN A 1 94 ? 0.358 2.892 9.451 1.00 97.62 94 GLN A O 1
ATOM 770 N N . CYS A 1 95 ? -1.881 3.080 9.413 1.00 97.25 95 CYS A N 1
ATOM 771 C CA . CYS A 1 95 ? -1.943 3.679 8.077 1.00 97.25 95 CYS A CA 1
ATOM 772 C C . CYS A 1 95 ? -1.142 4.990 7.995 1.00 97.25 95 CYS A C 1
ATOM 774 O O . CYS A 1 95 ? -0.351 5.152 7.070 1.00 97.25 95 CYS A O 1
ATOM 776 N N . LEU A 1 96 ? -1.261 5.880 8.990 1.00 97.19 96 LEU A N 1
ATOM 777 C CA . LEU A 1 96 ? -0.485 7.133 9.045 1.00 97.19 96 LEU A CA 1
ATOM 778 C C . LEU A 1 96 ? 1.026 6.894 9.134 1.00 97.19 96 LEU A C 1
ATOM 780 O O . LEU A 1 96 ? 1.810 7.579 8.469 1.00 97.19 96 LEU A O 1
ATOM 784 N N . ARG A 1 97 ? 1.445 5.917 9.950 1.00 97.75 97 ARG A N 1
ATOM 785 C CA . ARG A 1 97 ? 2.863 5.553 10.078 1.00 97.75 97 ARG A CA 1
ATOM 786 C C . ARG A 1 97 ? 3.432 5.068 8.753 1.00 97.75 97 ARG A C 1
ATOM 788 O O . ARG A 1 97 ? 4.516 5.500 8.374 1.00 97.75 97 ARG A O 1
ATOM 795 N N . GLU A 1 98 ? 2.714 4.196 8.055 1.00 97.81 98 GLU A N 1
ATOM 796 C CA . GLU A 1 98 ? 3.163 3.683 6.759 1.00 97.81 98 GLU A CA 1
ATOM 797 C C . GLU A 1 98 ? 3.112 4.769 5.673 1.00 97.81 98 GLU A C 1
ATOM 799 O O . GLU A 1 98 ? 4.069 4.899 4.917 1.00 97.81 98 GLU A O 1
ATOM 804 N N . ALA A 1 99 ? 2.094 5.638 5.660 1.00 97.12 99 ALA A N 1
ATOM 805 C CA . ALA A 1 99 ? 2.034 6.778 4.740 1.00 97.12 99 ALA A CA 1
ATOM 806 C C . ALA A 1 99 ? 3.253 7.703 4.891 1.00 97.12 99 ALA A C 1
ATOM 808 O O . ALA A 1 99 ? 3.824 8.148 3.899 1.00 97.12 99 ALA A O 1
ATOM 809 N N . SER A 1 100 ? 3.699 7.935 6.131 1.00 96.50 100 SER A N 1
ATOM 810 C CA . SER A 1 100 ? 4.897 8.733 6.419 1.00 96.50 100 SER A CA 1
ATOM 811 C C . SER A 1 100 ? 6.196 8.069 5.951 1.00 96.50 100 SER A C 1
ATOM 813 O O . SER A 1 100 ? 7.157 8.770 5.647 1.00 96.50 100 SER A O 1
ATOM 815 N N . LYS A 1 101 ? 6.265 6.732 5.900 1.00 96.50 101 LYS A N 1
ATOM 816 C CA . LYS A 1 101 ? 7.418 6.028 5.312 1.00 96.50 101 LYS A CA 1
ATOM 817 C C . LYS A 1 101 ? 7.423 6.172 3.795 1.00 96.50 101 LYS A C 1
ATOM 819 O O . LYS A 1 101 ? 8.449 6.536 3.234 1.00 96.50 101 LYS A O 1
ATOM 824 N N . VAL A 1 102 ? 6.264 5.978 3.166 1.00 95.62 102 VAL A N 1
ATOM 825 C CA . VAL A 1 102 ? 6.094 6.153 1.718 1.00 95.62 102 VAL A CA 1
ATOM 826 C C . VAL A 1 102 ? 6.436 7.587 1.293 1.00 95.62 102 VAL A C 1
ATOM 828 O O . VAL A 1 102 ? 7.100 7.775 0.281 1.00 95.62 102 VAL A O 1
ATOM 831 N N . GLU A 1 103 ? 6.069 8.602 2.085 1.00 94.50 103 GLU A N 1
ATOM 832 C CA . GLU A 1 103 ? 6.479 9.999 1.857 1.00 94.50 103 GLU A CA 1
ATOM 833 C C . GLU A 1 103 ? 8.000 10.158 1.750 1.00 94.50 103 GLU A C 1
ATOM 835 O O . GLU A 1 103 ? 8.496 10.848 0.862 1.00 94.50 103 GLU A O 1
ATOM 840 N N . ARG A 1 104 ? 8.749 9.514 2.653 1.00 93.06 104 ARG A N 1
ATOM 841 C CA . ARG A 1 104 ? 10.215 9.582 2.651 1.00 93.06 104 ARG A CA 1
ATOM 842 C C . ARG A 1 104 ? 10.785 8.929 1.398 1.00 93.06 104 ARG A C 1
ATOM 844 O O . ARG A 1 104 ? 11.637 9.525 0.755 1.00 93.06 104 ARG A O 1
ATOM 851 N N . GLU A 1 105 ? 10.250 7.775 1.001 1.00 91.06 105 GLU A N 1
ATOM 852 C CA . GLU A 1 105 ? 10.657 7.109 -0.243 1.00 91.06 105 GLU A CA 1
ATOM 853 C C . GLU A 1 105 ? 10.384 7.976 -1.485 1.00 91.06 105 GLU A C 1
ATOM 855 O O . GLU A 1 105 ? 11.225 8.063 -2.379 1.00 91.06 105 GLU A O 1
ATOM 860 N N . ILE A 1 106 ? 9.241 8.672 -1.529 1.00 90.75 106 ILE A N 1
ATOM 861 C CA . ILE A 1 106 ? 8.909 9.637 -2.592 1.00 90.75 106 ILE A CA 1
ATOM 862 C C . ILE A 1 106 ? 9.930 10.781 -2.629 1.00 90.75 106 ILE A C 1
ATOM 864 O O . ILE A 1 106 ? 10.401 11.156 -3.710 1.00 90.75 106 ILE A O 1
ATOM 868 N N . ALA A 1 107 ? 10.274 11.342 -1.468 1.00 88.50 107 ALA A N 1
ATOM 869 C CA . ALA A 1 107 ? 11.243 12.427 -1.363 1.00 88.50 107 ALA A CA 1
ATOM 870 C C . ALA A 1 107 ? 12.640 11.982 -1.830 1.00 88.50 107 ALA A C 1
ATOM 872 O O . ALA A 1 107 ? 13.252 12.660 -2.658 1.00 88.50 107 ALA A O 1
ATOM 873 N N . ASP A 1 108 ? 13.106 10.816 -1.383 1.00 85.75 108 ASP A N 1
ATOM 874 C CA . ASP A 1 108 ? 14.411 10.257 -1.750 1.00 85.75 108 ASP A CA 1
ATOM 875 C C . ASP A 1 108 ? 14.506 9.967 -3.258 1.00 85.75 108 ASP A C 1
ATOM 877 O O . ASP A 1 108 ? 15.500 10.312 -3.913 1.00 85.75 108 ASP A O 1
ATOM 881 N N . ALA A 1 109 ? 13.444 9.404 -3.844 1.00 81.25 109 ALA A N 1
ATOM 882 C CA . ALA A 1 109 ? 13.356 9.181 -5.285 1.00 81.25 109 ALA A CA 1
ATOM 883 C C . ALA A 1 109 ? 13.402 10.506 -6.070 1.00 81.25 109 ALA A C 1
ATOM 885 O O . ALA A 1 109 ? 14.115 10.618 -7.070 1.00 81.25 109 ALA A O 1
ATOM 886 N N . SER A 1 110 ? 12.701 11.536 -5.590 1.00 78.69 110 SER A N 1
ATOM 887 C CA . SER A 1 110 ? 12.648 12.856 -6.236 1.00 78.69 110 SER A CA 1
ATOM 888 C C . SER A 1 110 ? 13.998 13.590 -6.187 1.00 78.69 110 SER A C 1
ATOM 890 O O . SER A 1 110 ? 14.422 14.208 -7.170 1.00 78.69 110 SER A O 1
ATOM 892 N N . VAL A 1 111 ? 14.724 13.483 -5.068 1.00 77.19 111 VAL A N 1
ATOM 893 C CA . VAL A 1 111 ? 16.083 14.035 -4.924 1.00 77.19 111 VAL A CA 1
ATOM 894 C C . VAL A 1 111 ? 17.070 13.322 -5.849 1.00 77.19 111 VAL A C 1
ATOM 896 O O . VAL A 1 111 ? 17.906 13.974 -6.476 1.00 77.19 111 VAL A O 1
ATOM 899 N N . THR A 1 112 ? 16.969 11.997 -5.969 1.00 67.94 112 THR A N 1
ATOM 900 C CA . THR A 1 112 ? 17.841 11.196 -6.843 1.00 6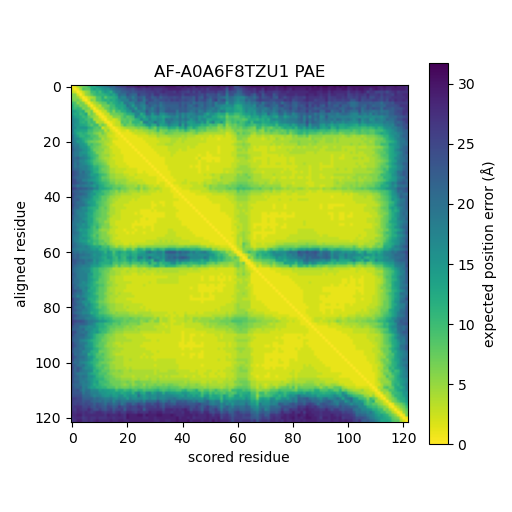7.94 112 THR A CA 1
ATOM 901 C C . THR A 1 112 ? 17.692 11.603 -8.311 1.00 67.94 112 THR A C 1
ATOM 903 O O . THR A 1 112 ? 18.695 11.806 -8.997 1.00 67.94 112 THR A O 1
ATOM 906 N N . ILE A 1 113 ? 16.457 11.830 -8.773 1.00 62.28 113 ILE A N 1
ATOM 907 C CA . ILE A 1 113 ? 16.174 12.345 -10.124 1.00 62.28 113 ILE A CA 1
ATOM 908 C C . ILE A 1 113 ? 16.797 13.735 -10.322 1.00 62.28 113 ILE A C 1
ATOM 910 O O . ILE A 1 113 ? 17.413 14.002 -11.353 1.00 62.28 113 ILE A O 1
ATOM 914 N N . SER A 1 114 ? 16.702 14.602 -9.312 1.00 60.59 114 SER A N 1
ATOM 915 C CA . SER A 1 114 ? 17.237 15.968 -9.374 1.00 60.59 114 SER A CA 1
ATOM 916 C C . SER A 1 114 ? 18.770 16.001 -9.454 1.00 60.59 114 SER A C 1
ATOM 918 O O . SER A 1 114 ? 19.331 16.830 -10.164 1.00 60.59 114 SER A O 1
ATOM 920 N N . LYS A 1 115 ? 19.465 15.077 -8.775 1.00 57.78 115 LYS A N 1
ATOM 921 C CA . LYS A 1 115 ? 20.934 14.963 -8.834 1.00 57.78 115 LYS A CA 1
ATOM 922 C C . LYS A 1 115 ? 21.438 14.383 -10.159 1.00 57.78 115 LYS A C 1
ATOM 924 O O . LYS A 1 115 ? 22.450 14.857 -10.664 1.00 57.78 115 LYS A O 1
ATOM 929 N N . GLY A 1 116 ? 20.730 13.409 -10.738 1.00 53.84 116 GLY A N 1
ATOM 930 C CA . GLY A 1 116 ? 21.069 12.857 -12.058 1.00 53.84 116 GLY A CA 1
ATOM 931 C C . GLY A 1 116 ? 20.865 13.850 -13.210 1.00 53.84 116 GLY A C 1
ATOM 932 O O . GLY A 1 116 ? 21.564 13.777 -14.214 1.00 53.84 116 GLY A O 1
ATOM 933 N N . GLY A 1 117 ? 19.953 14.817 -13.052 1.00 47.19 117 GLY A N 1
ATOM 934 C CA . GLY A 1 117 ? 19.749 15.906 -14.016 1.00 47.19 117 GLY A CA 1
ATOM 935 C C . GLY A 1 117 ? 20.806 17.017 -13.968 1.00 47.19 117 GLY A C 1
ATOM 936 O O . GLY A 1 117 ? 20.905 17.797 -14.908 1.00 47.19 117 GLY A O 1
ATOM 937 N N . LEU A 1 118 ? 21.611 17.091 -12.902 1.00 46.81 118 LEU A N 1
ATOM 938 C CA . LEU A 1 118 ? 22.649 18.115 -12.718 1.00 46.81 118 LEU A CA 1
ATOM 939 C C . LEU A 1 118 ? 24.038 17.681 -13.221 1.00 46.81 118 LEU A C 1
ATOM 941 O O . LEU A 1 118 ? 24.986 18.448 -13.105 1.00 46.81 118 LEU A O 1
ATOM 945 N N . THR A 1 119 ? 24.183 16.474 -13.781 1.00 44.81 119 THR A N 1
ATOM 946 C CA . THR A 1 119 ? 25.481 15.932 -14.238 1.00 44.81 119 THR A CA 1
ATOM 947 C C . THR A 1 119 ? 25.784 16.179 -15.724 1.00 44.81 119 THR A C 1
ATOM 949 O O . THR A 1 119 ? 26.658 15.525 -16.282 1.00 44.81 119 THR A O 1
ATOM 952 N N . ILE A 1 120 ? 25.080 17.103 -16.389 1.00 47.34 120 ILE A N 1
ATOM 953 C CA . ILE A 1 120 ? 25.370 17.494 -17.781 1.00 47.34 120 ILE A CA 1
ATOM 954 C C . ILE A 1 120 ? 25.387 19.020 -17.898 1.00 47.34 120 ILE A C 1
ATOM 956 O O . ILE A 1 120 ? 24.522 19.588 -18.550 1.00 47.34 120 ILE A O 1
ATOM 960 N N . ILE A 1 121 ? 26.347 19.678 -17.247 1.00 45.84 121 ILE A N 1
ATOM 961 C CA . ILE A 1 121 ? 26.944 20.933 -17.729 1.00 45.84 121 ILE A CA 1
ATOM 962 C C . ILE A 1 121 ? 28.397 20.959 -17.219 1.00 45.84 121 ILE A C 1
ATOM 964 O O . ILE A 1 121 ? 28.666 21.497 -16.149 1.00 45.84 121 ILE A O 1
ATOM 968 N N . GLU A 1 122 ? 29.314 20.349 -17.967 1.00 36.94 122 GLU A N 1
ATOM 969 C CA . GLU A 1 122 ? 30.726 20.765 -18.028 1.00 36.94 122 GLU A CA 1
ATOM 970 C C . GLU A 1 122 ? 31.102 20.958 -19.497 1.00 36.94 122 GLU A C 1
ATOM 972 O O . GLU A 1 122 ? 30.712 20.093 -20.319 1.00 36.94 122 GLU A O 1
#

Secondary structure (DSSP, 8-state):
--HHHHHHHHHHHHHHHHHHHHHHHHHHHHHGGGGSTT--HHHHHHHHHHHHHHHHHHHHS--SS-HHHHHHHHHHHHHHHHH-TTS-HHHHHHHHHHHHHHHHHHHHHHHHHHHHTTS---

Organism: NCBI:txid115561

Solvent-accessible surface area (backbone atoms only — not comparable to full-atom values): 6612 Å² total; per-residue (Å²): 134,69,72,70,58,56,60,55,53,54,53,51,50,54,53,41,52,51,47,34,57,49,25,51,50,46,29,56,59,36,48,56,54,70,79,48,62,82,54,48,66,67,52,52,51,50,26,51,51,28,47,50,49,31,25,54,32,22,74,74,36,96,49,95,56,54,39,65,55,47,47,54,50,50,30,52,52,27,51,52,55,36,66,41,83,75,43,52,66,71,52,21,54,48,26,47,55,51,24,57,51,44,49,50,54,54,52,55,54,53,52,52,55,56,56,67,70,64,75,78,82,131

Foldseek 3Di:
DDPPVVVVVVVLQVVLVVQLVVLVVQLVVLCVLLVDLPRDPVSVVSNVVSLLSNLVSQVSHPDPDHSLNSLVVLLVVLCVSLPDPSHDPVSSVSSVVVSVVSVVVSVVVVVVVVVVVPPPDD

Nearest PDB structures (foldseek):
  6ltj-assembly1_L  TM=4.449E-01  e=5.884E-01  Homo sapiens
  3lg7-assembly1_B  TM=4.342E-01  e=1.635E+00  synthetic construct
  5vxj-assembly2_C  TM=5.397E-01  e=5.059E+00  Shigella flexneri